Protein AF-A0A527ZDE9-F1 (afdb_monomer)

Secondary structure (DSSP, 8-state):
--HHHHHHHHHHHT--HHHHHHHHHTTS--TT--HHHHHT--TT--HHHHHHHHHHHHHHH-HHHHHTTT--HHHHHHHHHHHHHHHHTT-

Sequence (91 aa):
REGQFLHRIAEIFRIEEAHYQSILARHVDLGAADPYVVLGIERGKTFEEVRKRYRKLVSDNHPDRLIARGLPQEFIKIATSRIAAINAAYE

pLDDT: mean 71.03, std 16.03, range [43.22, 93.31]

Foldseek 3Di:
DVVVVVVVVCVVVVQPPVNVVVVVVLQPDCPPPALCVLLVHDPPDDLVVSVVSLVVLCVVLPLVVCVVVVHDPVSSVSSVSSNVSSVVSND

Nearest PDB structures (foldseek):
  6rzy-assembly2_B  TM=8.576E-01  e=8.908E-02  Plasmodium falciparum 3D7
  6iws-assembly1_A  TM=8.279E-01  e=8.908E-02  Homo sapiens
  7x89-assembly1_A  TM=5.805E-01  e=7.957E-02  Homo sapiens
  2ctq-assembly1_A  TM=6.006E-01  e=5.738E-01  Homo sapiens

Mean predicted aligned error: 10.31 Å

Solvent-accessible surface area (backbone atoms only — not comparable to full-atom values): 5431 Å² total; per-residue (Å²): 124,66,66,67,53,55,52,52,51,30,61,78,67,70,42,53,68,73,57,49,50,55,53,47,72,70,65,79,74,64,95,83,55,55,37,42,65,70,67,69,49,67,85,88,63,50,69,67,58,52,53,52,46,51,55,50,52,48,65,75,41,31,50,70,62,41,52,76,69,71,53,56,70,69,58,40,50,53,27,50,56,48,45,53,52,50,50,68,44,69,111

Structure (mmCIF, N/CA/C/O backbone):
data_AF-A0A527ZDE9-F1
#
_entry.id   AF-A0A527ZDE9-F1
#
loop_
_atom_site.group_PDB
_atom_site.id
_atom_site.type_symbol
_atom_site.label_atom_id
_atom_site.label_alt_id
_atom_site.label_comp_i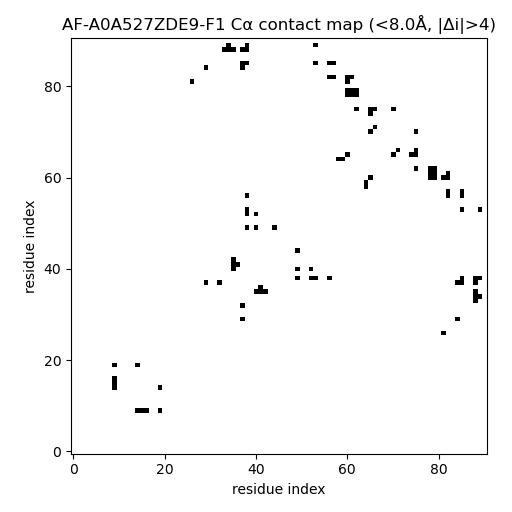d
_atom_site.label_asym_id
_atom_site.label_entity_id
_atom_site.label_seq_id
_atom_site.pdbx_PDB_ins_code
_atom_site.Cartn_x
_atom_site.Cartn_y
_atom_site.Cartn_z
_atom_site.occupancy
_atom_site.B_iso_or_equiv
_atom_site.auth_seq_id
_atom_site.auth_comp_id
_atom_site.auth_asym_id
_atom_site.auth_atom_id
_atom_site.pdbx_PDB_model_num
ATOM 1 N N . ARG A 1 1 ? 2.391 -8.049 -29.186 1.00 53.62 1 ARG A N 1
ATOM 2 C CA . ARG A 1 1 ? 3.721 -7.770 -28.586 1.00 53.62 1 ARG A CA 1
ATOM 3 C C . ARG A 1 1 ? 3.613 -7.378 -27.108 1.00 53.62 1 ARG A C 1
ATOM 5 O O . ARG A 1 1 ? 4.476 -7.805 -26.363 1.00 53.62 1 ARG A O 1
ATOM 12 N N . GLU A 1 2 ? 2.539 -6.724 -26.653 1.00 43.59 2 GLU A N 1
ATOM 13 C CA . GLU A 1 2 ? 2.263 -6.534 -25.208 1.00 43.59 2 GLU A CA 1
ATOM 14 C C . GLU A 1 2 ? 1.738 -7.784 -24.479 1.00 43.59 2 GLU A C 1
ATOM 16 O O . GLU A 1 2 ? 2.139 -8.046 -23.351 1.00 43.59 2 GLU A O 1
ATOM 21 N N . GLY A 1 3 ? 0.908 -8.617 -25.120 1.00 44.91 3 GLY A N 1
ATOM 22 C CA . GLY A 1 3 ? 0.292 -9.773 -24.440 1.00 44.91 3 GLY A CA 1
ATOM 23 C C . GLY A 1 3 ? 1.276 -10.834 -23.921 1.00 44.91 3 GLY A C 1
ATOM 24 O O . GLY A 1 3 ? 1.081 -11.381 -22.844 1.00 44.91 3 GLY A O 1
ATOM 25 N N . GLN A 1 4 ? 2.384 -11.083 -24.629 1.00 50.75 4 GLN A N 1
ATOM 26 C CA . GLN A 1 4 ? 3.412 -12.040 -24.179 1.00 50.75 4 GLN A CA 1
ATOM 27 C C . GLN A 1 4 ? 4.216 -11.531 -22.972 1.00 50.75 4 GLN A C 1
ATOM 29 O O . GLN A 1 4 ? 4.794 -12.320 -22.230 1.00 50.75 4 GLN A O 1
ATOM 34 N N . PHE A 1 5 ? 4.256 -10.215 -22.769 1.00 53.22 5 PHE A N 1
ATOM 35 C CA . PHE A 1 5 ? 4.977 -9.583 -21.671 1.00 53.22 5 PHE A CA 1
ATOM 36 C C . PHE A 1 5 ? 4.185 -9.651 -20.366 1.00 53.22 5 PHE A C 1
ATOM 38 O O . PHE A 1 5 ? 4.736 -10.023 -19.332 1.00 53.22 5 PHE A O 1
ATOM 45 N N . LEU A 1 6 ? 2.880 -9.384 -20.440 1.00 53.84 6 LEU A N 1
ATOM 46 C CA . LEU A 1 6 ? 1.962 -9.528 -19.311 1.00 53.84 6 LEU A CA 1
ATOM 47 C 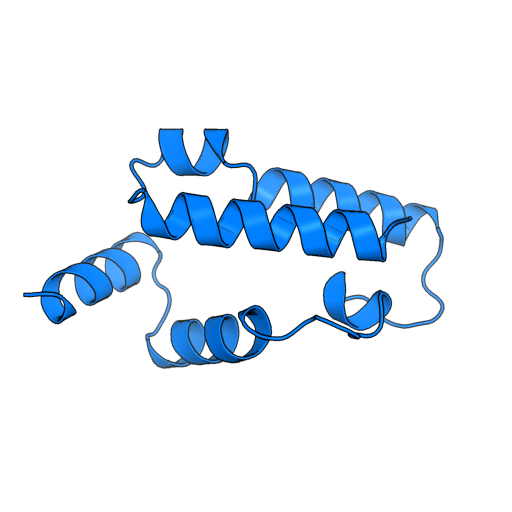C . LEU A 1 6 ? 1.842 -10.994 -18.868 1.00 53.84 6 LEU A C 1
ATOM 49 O O . LEU A 1 6 ? 1.895 -11.270 -17.674 1.00 53.84 6 LEU A O 1
ATOM 53 N N . HIS A 1 7 ? 1.838 -11.940 -19.816 1.00 47.56 7 HIS A N 1
ATOM 54 C CA . HIS A 1 7 ? 1.829 -13.374 -19.510 1.00 47.56 7 HIS A CA 1
ATOM 55 C C . HIS A 1 7 ? 3.084 -13.824 -18.741 1.00 47.56 7 HIS A C 1
ATOM 57 O O . HIS A 1 7 ? 2.992 -14.541 -17.748 1.00 47.56 7 HIS A O 1
ATOM 63 N N . ARG A 1 8 ? 4.262 -13.313 -19.124 1.00 53.41 8 ARG A N 1
ATOM 64 C CA . ARG A 1 8 ? 5.525 -13.601 -18.428 1.00 53.41 8 ARG A CA 1
ATOM 65 C C . ARG A 1 8 ? 5.559 -13.010 -17.015 1.00 53.41 8 ARG A C 1
ATOM 67 O O . ARG A 1 8 ? 6.140 -13.603 -16.113 1.00 53.41 8 ARG A O 1
ATOM 74 N N . ILE A 1 9 ? 4.929 -11.853 -16.810 1.00 55.03 9 ILE A N 1
ATOM 75 C CA . ILE A 1 9 ? 4.790 -11.217 -15.490 1.00 55.03 9 ILE A CA 1
ATOM 76 C C . ILE A 1 9 ? 3.830 -12.037 -14.609 1.00 55.03 9 ILE A C 1
ATOM 78 O O . ILE A 1 9 ? 4.145 -12.298 -13.449 1.00 55.03 9 ILE A O 1
ATOM 82 N N . ALA A 1 10 ? 2.704 -12.502 -15.155 1.00 52.06 10 ALA A N 1
ATOM 83 C CA . ALA A 1 10 ? 1.758 -13.367 -14.449 1.00 52.06 10 ALA A CA 1
ATOM 84 C C . ALA A 1 10 ? 2.407 -14.695 -14.007 1.00 52.06 10 ALA A C 1
ATOM 86 O O . ALA A 1 10 ? 2.227 -15.114 -12.861 1.00 52.06 10 ALA A O 1
ATOM 87 N N . GLU A 1 11 ? 3.243 -15.300 -14.860 1.00 51.19 11 GLU A N 1
ATOM 88 C CA . GLU A 1 11 ? 4.023 -16.501 -14.529 1.00 51.19 11 GLU A CA 1
ATOM 89 C C . GLU A 1 11 ? 5.076 -16.250 -13.438 1.00 51.19 11 GLU A C 1
ATOM 91 O O . GLU A 1 11 ? 5.150 -17.010 -12.471 1.00 51.19 11 GLU A O 1
ATOM 96 N N . ILE A 1 12 ? 5.865 -15.171 -13.547 1.00 55.25 12 ILE A N 1
ATOM 97 C CA . ILE A 1 12 ? 6.927 -14.840 -12.575 1.00 55.25 12 ILE A CA 1
ATOM 98 C C . ILE A 1 12 ? 6.348 -14.606 -11.174 1.00 55.25 12 ILE A C 1
ATOM 100 O O . ILE A 1 12 ? 6.962 -14.990 -10.177 1.00 55.25 12 ILE A O 1
ATOM 104 N N . PHE A 1 13 ? 5.162 -14.003 -11.084 1.00 52.09 13 PHE A N 1
ATOM 105 C CA . PHE A 1 13 ? 4.522 -13.693 -9.807 1.00 52.09 13 PHE A CA 1
ATOM 106 C C . PHE A 1 13 ? 3.483 -14.736 -9.357 1.00 52.09 13 PHE A C 1
ATOM 108 O O . PHE A 1 13 ? 2.955 -14.604 -8.253 1.00 52.09 13 PHE A O 1
ATOM 115 N N . ARG A 1 14 ? 3.209 -15.778 -10.161 1.00 50.59 14 ARG A N 1
ATOM 116 C CA . ARG A 1 14 ? 2.092 -16.733 -9.980 1.00 50.59 14 ARG A CA 1
ATOM 117 C C . ARG A 1 14 ? 0.762 -16.046 -9.648 1.00 50.59 14 ARG A C 1
ATOM 119 O O . ARG A 1 14 ? 0.010 -16.506 -8.789 1.00 50.59 14 ARG A O 1
ATOM 126 N N . ILE A 1 15 ? 0.497 -14.915 -10.290 1.00 55.03 15 ILE A N 1
ATOM 127 C CA . ILE A 1 15 ? -0.756 -14.181 -10.117 1.00 55.03 15 ILE A CA 1
ATOM 128 C C . ILE A 1 15 ? -1.636 -14.569 -11.293 1.00 55.03 15 ILE A C 1
ATOM 130 O O . ILE A 1 15 ? -1.278 -14.299 -12.436 1.00 55.03 15 ILE A O 1
ATOM 134 N N . GLU A 1 16 ? -2.772 -15.212 -11.027 1.00 49.72 16 GLU A N 1
ATOM 135 C CA . GLU A 1 16 ? -3.747 -15.459 -12.087 1.00 49.72 16 GLU A CA 1
ATOM 136 C C . GLU A 1 16 ? -4.198 -14.134 -12.710 1.00 49.72 16 GLU A C 1
ATOM 138 O O . GLU A 1 16 ? -4.448 -13.160 -12.000 1.00 49.72 16 GLU A O 1
ATOM 143 N N . GLU A 1 17 ? -4.343 -14.107 -14.035 1.00 45.47 17 GLU A N 1
ATOM 144 C CA . GLU A 1 17 ? -4.735 -12.925 -14.815 1.00 45.47 17 GLU A CA 1
ATOM 145 C C . GLU A 1 17 ? -6.003 -12.258 -14.246 1.00 45.47 17 GLU A C 1
ATOM 147 O O . GLU A 1 17 ? -6.067 -11.041 -14.099 1.00 45.47 17 GLU A O 1
ATOM 152 N N . ALA A 1 18 ? -6.982 -13.050 -13.800 1.00 44.75 18 ALA A N 1
ATOM 153 C CA . ALA A 1 18 ? -8.198 -12.553 -13.152 1.00 44.75 18 ALA A CA 1
ATOM 154 C C . ALA A 1 18 ? -7.927 -11.845 -11.805 1.00 44.75 18 ALA A C 1
ATOM 156 O O . ALA A 1 18 ? -8.594 -10.869 -11.453 1.00 44.75 18 ALA A O 1
ATOM 157 N N . HIS A 1 19 ? -6.915 -12.295 -11.062 1.00 52.38 19 HIS A N 1
ATOM 158 C CA . HIS A 1 19 ? -6.458 -11.678 -9.818 1.00 52.38 19 HIS A CA 1
ATOM 159 C C . HIS A 1 19 ? -5.641 -10.403 -10.100 1.00 52.38 19 HIS A C 1
ATOM 161 O O . HIS A 1 19 ? -5.800 -9.404 -9.401 1.00 52.38 19 HIS A O 1
ATOM 167 N N . TYR A 1 20 ? -4.832 -10.390 -11.164 1.00 53.12 20 TYR A N 1
ATOM 168 C CA . TYR A 1 20 ? -4.105 -9.207 -11.637 1.00 53.12 20 TYR A CA 1
ATOM 169 C C . TYR A 1 20 ? -5.060 -8.087 -12.086 1.00 53.12 20 TYR A C 1
ATOM 171 O O . TYR A 1 20 ? -4.913 -6.946 -11.646 1.00 53.12 20 TYR A O 1
ATOM 179 N N . GLN A 1 21 ? -6.096 -8.421 -12.863 1.00 43.22 21 GLN A N 1
ATOM 180 C CA . GLN A 1 21 ? -7.123 -7.473 -13.319 1.00 43.22 21 GLN A CA 1
ATOM 181 C C . GLN A 1 21 ? -7.983 -6.937 -12.158 1.00 43.22 21 GLN A C 1
ATOM 183 O O . GLN A 1 21 ? -8.281 -5.747 -12.107 1.00 43.22 21 GLN A O 1
ATOM 188 N N . SER A 1 22 ? -8.310 -7.772 -11.163 1.00 52.16 22 SER A N 1
ATOM 189 C CA . SER A 1 22 ? -8.976 -7.355 -9.913 1.00 52.16 22 SER A CA 1
ATOM 190 C C . SER A 1 22 ? -8.118 -6.395 -9.069 1.00 52.16 22 SER A C 1
ATOM 192 O O . SER A 1 22 ? -8.623 -5.413 -8.515 1.00 52.16 22 SER A O 1
ATOM 194 N N . ILE A 1 23 ? -6.802 -6.633 -9.001 1.00 54.25 23 ILE A N 1
ATOM 195 C CA . ILE A 1 23 ? -5.850 -5.742 -8.321 1.00 54.25 23 ILE A CA 1
ATOM 196 C C . ILE A 1 23 ? -5.715 -4.409 -9.067 1.00 54.25 23 ILE A C 1
ATOM 198 O O . ILE A 1 23 ? -5.710 -3.362 -8.415 1.00 54.25 23 ILE A O 1
ATOM 202 N N . LEU A 1 24 ? -5.634 -4.436 -10.401 1.00 52.56 24 LEU A N 1
ATOM 203 C CA . LEU A 1 24 ? -5.537 -3.249 -11.257 1.00 52.56 24 LEU A CA 1
ATOM 204 C C . LEU A 1 24 ? -6.801 -2.385 -11.214 1.00 52.56 24 LEU A C 1
ATOM 206 O O . LEU A 1 24 ? -6.698 -1.170 -11.061 1.00 52.56 24 LEU A O 1
ATOM 210 N N . ALA A 1 25 ? -7.986 -2.997 -11.262 1.00 46.25 25 ALA A N 1
ATOM 211 C CA . ALA A 1 25 ? -9.267 -2.292 -11.174 1.00 46.25 25 ALA A CA 1
ATOM 212 C C . ALA A 1 25 ? -9.448 -1.553 -9.833 1.00 46.25 25 ALA A C 1
ATOM 214 O O . ALA A 1 25 ? -10.109 -0.522 -9.776 1.00 46.25 25 ALA A O 1
ATOM 215 N N . ARG A 1 26 ? -8.805 -2.031 -8.757 1.00 53.09 26 ARG A N 1
ATOM 216 C CA . ARG A 1 26 ? -8.706 -1.332 -7.461 1.00 53.09 26 ARG A CA 1
ATOM 217 C C . ARG A 1 26 ? -7.589 -0.279 -7.387 1.00 53.09 26 ARG A C 1
ATOM 219 O O . ARG A 1 26 ? -7.501 0.429 -6.386 1.00 53.09 26 ARG A O 1
ATOM 226 N N . HIS A 1 27 ? -6.688 -0.217 -8.368 1.00 50.56 27 HIS A N 1
ATOM 227 C CA . HIS A 1 27 ? -5.448 0.569 -8.309 1.00 50.56 27 HIS A CA 1
ATOM 228 C C . HIS A 1 27 ? -5.457 1.866 -9.124 1.00 50.56 27 HIS A C 1
ATOM 230 O O . HIS A 1 27 ? -4.563 2.680 -8.911 1.00 50.56 27 HIS A O 1
ATOM 236 N N . VAL A 1 28 ? -6.417 2.065 -10.032 1.00 48.53 28 VAL A N 1
ATOM 237 C CA . VAL A 1 28 ? -6.370 3.169 -11.011 1.00 48.53 28 VAL A CA 1
ATOM 238 C C . VAL A 1 28 ? -7.237 4.379 -10.636 1.00 48.53 28 VAL A C 1
ATOM 240 O O . VAL A 1 28 ? -7.035 5.445 -11.203 1.00 48.53 28 VAL A O 1
ATOM 243 N N . ASP A 1 29 ? -8.105 4.296 -9.624 1.00 50.81 29 ASP A N 1
ATOM 244 C CA . ASP A 1 29 ? -8.888 5.464 -9.196 1.00 50.81 29 ASP A CA 1
ATOM 245 C C . ASP A 1 29 ? -9.074 5.507 -7.671 1.00 50.81 29 ASP A C 1
ATOM 247 O O . ASP A 1 29 ? -9.966 4.882 -7.102 1.00 50.81 29 ASP A O 1
ATOM 251 N N . LEU A 1 30 ? -8.160 6.194 -6.980 1.00 54.34 30 LEU A N 1
ATOM 252 C CA . LEU A 1 30 ? -8.234 6.439 -5.532 1.00 54.34 30 LEU A CA 1
ATOM 253 C C . LE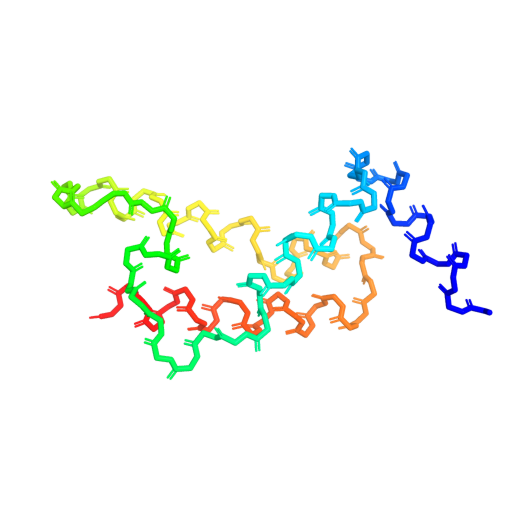U A 1 30 ? -8.232 7.943 -5.208 1.00 54.34 30 LEU A C 1
ATOM 255 O O . LEU A 1 30 ? -7.888 8.329 -4.095 1.00 54.34 30 LEU A O 1
ATOM 259 N N . GLY A 1 31 ? -8.634 8.796 -6.160 1.00 46.28 31 GLY A N 1
ATOM 260 C CA . GLY A 1 31 ? -8.608 10.262 -6.033 1.00 46.28 31 GLY A CA 1
ATOM 261 C C . GLY A 1 31 ? -9.532 10.861 -4.960 1.00 46.28 31 GLY A C 1
ATOM 262 O O . GLY A 1 31 ? -9.496 12.066 -4.736 1.00 46.28 31 GLY A O 1
ATOM 263 N N . ALA A 1 32 ? -10.333 10.036 -4.280 1.00 53.69 32 ALA A N 1
ATOM 264 C CA . ALA A 1 32 ? -11.129 10.388 -3.099 1.00 53.69 32 ALA A CA 1
ATOM 265 C C . ALA A 1 32 ? -11.446 9.146 -2.236 1.00 53.69 32 ALA A C 1
ATOM 267 O O . ALA A 1 32 ? -12.518 9.043 -1.637 1.00 53.69 32 ALA A O 1
ATOM 268 N N . ALA A 1 33 ? -10.570 8.136 -2.246 1.00 62.84 33 ALA A N 1
ATOM 269 C CA . ALA A 1 33 ? -10.872 6.859 -1.611 1.00 62.84 33 ALA A CA 1
ATOM 270 C C . ALA A 1 33 ? -10.675 6.905 -0.093 1.00 62.84 33 ALA A C 1
ATOM 272 O O . ALA A 1 33 ? -9.685 7.428 0.410 1.00 62.84 33 ALA A O 1
ATOM 273 N N . ASP A 1 34 ? -11.623 6.300 0.621 1.00 75.62 34 ASP A N 1
ATOM 274 C CA . ASP A 1 34 ? -11.583 6.083 2.065 1.00 75.62 34 ASP A CA 1
ATOM 275 C C . ASP A 1 34 ? -10.192 5.578 2.520 1.00 75.62 34 ASP A C 1
ATOM 277 O O . ASP A 1 34 ? -9.758 4.517 2.054 1.00 75.62 34 ASP A O 1
ATOM 281 N N . PRO A 1 35 ? -9.495 6.284 3.433 1.00 81.44 35 PRO A N 1
ATOM 282 C CA . PRO A 1 35 ? -8.167 5.903 3.915 1.00 81.44 35 PRO A CA 1
ATOM 283 C C . PRO A 1 35 ? -8.067 4.449 4.387 1.00 81.44 35 PRO A C 1
ATOM 285 O O . PRO A 1 35 ? -7.084 3.754 4.112 1.00 81.44 35 PRO A O 1
ATOM 288 N N . TYR A 1 36 ? -9.121 3.939 5.031 1.00 81.88 36 TYR A N 1
ATOM 289 C CA . TYR A 1 36 ? -9.181 2.552 5.493 1.00 81.88 36 TYR A CA 1
ATOM 290 C C . TYR A 1 36 ? -9.212 1.566 4.317 1.00 81.88 36 TYR A C 1
ATOM 292 O O . TYR A 1 36 ? -8.562 0.520 4.358 1.00 81.88 36 TYR A O 1
ATOM 300 N N . VAL A 1 37 ? -9.880 1.929 3.220 1.00 81.25 37 VAL A N 1
ATOM 301 C CA . VAL A 1 37 ? -9.910 1.146 1.976 1.00 81.25 37 VAL A CA 1
ATOM 302 C C . VAL A 1 37 ? -8.558 1.198 1.263 1.00 81.25 37 VAL A C 1
ATOM 304 O O . VAL A 1 37 ? -8.070 0.159 0.812 1.00 81.25 37 VAL A O 1
ATOM 307 N N . VAL A 1 38 ? -7.905 2.364 1.209 1.00 81.81 38 VAL A N 1
ATOM 308 C CA . VAL A 1 38 ? -6.575 2.523 0.590 1.00 81.81 38 VAL A CA 1
ATOM 309 C C . VAL A 1 38 ? -5.516 1.689 1.318 1.00 81.81 38 VAL A C 1
ATOM 311 O O . VAL A 1 38 ? -4.710 1.001 0.677 1.00 81.81 38 VAL A O 1
ATOM 314 N N . LEU A 1 39 ? -5.551 1.703 2.653 1.00 84.25 39 LEU A N 1
ATOM 315 C CA . LEU A 1 39 ? -4.669 0.912 3.514 1.00 84.25 39 LEU A CA 1
ATOM 316 C C . LEU A 1 39 ? -5.104 -0.566 3.617 1.00 84.25 39 LEU A C 1
ATOM 318 O O . LEU A 1 39 ? -4.337 -1.419 4.082 1.00 84.25 39 LEU A O 1
ATOM 322 N N . GLY A 1 40 ? -6.307 -0.899 3.140 1.00 83.44 40 GLY A N 1
ATOM 323 C CA . GLY A 1 40 ? -6.874 -2.246 3.170 1.00 83.44 40 GLY A CA 1
ATOM 324 C C . GLY A 1 40 ? -7.024 -2.777 4.594 1.00 83.44 40 GLY A C 1
ATOM 325 O O . GLY A 1 40 ? -6.568 -3.884 4.883 1.00 83.44 40 GLY A O 1
ATOM 326 N N . ILE A 1 41 ? -7.577 -1.955 5.483 1.00 84.69 41 ILE A N 1
ATOM 327 C CA . ILE A 1 41 ? -7.845 -2.265 6.889 1.00 84.69 41 ILE A CA 1
ATOM 328 C C . ILE A 1 41 ? -9.292 -1.932 7.234 1.00 84.69 41 ILE A C 1
ATOM 330 O O . ILE A 1 41 ? -9.914 -1.070 6.621 1.00 84.69 41 ILE A O 1
ATOM 334 N N . GLU A 1 42 ? -9.824 -2.613 8.240 1.00 84.81 42 GLU A N 1
ATOM 335 C CA . GLU A 1 42 ? -11.147 -2.303 8.769 1.00 84.81 42 GLU A CA 1
ATOM 336 C C . GLU A 1 42 ? -11.134 -0.993 9.564 1.00 84.81 42 GLU A C 1
ATOM 338 O O . GLU A 1 42 ? -10.131 -0.605 10.176 1.00 84.81 42 GLU A O 1
ATOM 343 N N . ARG A 1 43 ? -12.285 -0.320 9.582 1.00 82.94 43 ARG A N 1
ATOM 344 C CA . ARG A 1 43 ? -12.515 0.839 10.446 1.00 82.94 43 ARG A CA 1
ATOM 345 C C . ARG A 1 43 ? -12.491 0.399 11.914 1.00 82.94 43 ARG A C 1
ATOM 347 O O . ARG A 1 43 ? -12.939 -0.692 12.245 1.00 82.94 43 ARG A O 1
ATOM 354 N N . GLY A 1 44 ? -11.962 1.251 12.792 1.00 85.19 44 GLY A N 1
ATOM 355 C CA . GLY A 1 44 ? -11.821 0.949 14.225 1.00 85.19 44 GLY A CA 1
ATOM 356 C C . GLY A 1 44 ? -10.518 0.242 14.614 1.00 85.19 44 GLY A C 1
ATOM 357 O O . GLY A 1 44 ? -10.316 -0.054 15.789 1.00 85.19 44 GLY A O 1
ATOM 358 N N . LYS A 1 45 ? -9.610 0.001 13.659 1.00 89.00 45 LYS A N 1
ATOM 359 C CA . LYS A 1 45 ? -8.253 -0.478 13.947 1.00 89.00 4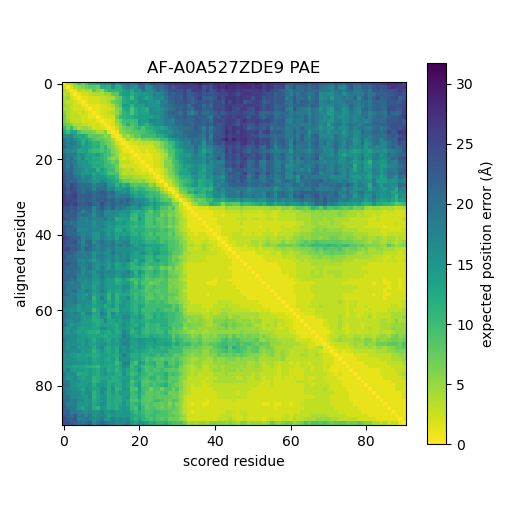5 LYS A CA 1
ATOM 360 C C . LYS A 1 45 ? -7.440 0.542 14.740 1.00 89.00 45 LYS A C 1
ATOM 362 O O . LYS A 1 45 ? -7.562 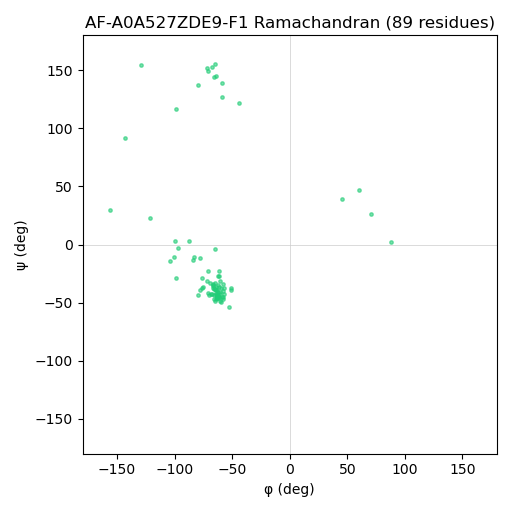1.750 14.535 1.00 89.00 45 LYS A O 1
ATOM 367 N N . THR A 1 46 ? -6.588 0.042 15.631 1.00 91.81 46 THR A N 1
ATOM 368 C CA . THR A 1 46 ? -5.720 0.888 16.458 1.00 91.81 46 THR A CA 1
ATOM 369 C C . THR A 1 46 ? -4.667 1.595 15.608 1.00 91.81 46 THR A C 1
ATOM 371 O O . THR A 1 46 ? -4.233 1.079 14.574 1.00 91.81 46 THR A O 1
ATOM 374 N N . PHE A 1 47 ? -4.194 2.759 16.061 1.00 89.12 47 PHE A N 1
ATOM 375 C CA . PHE A 1 47 ? -3.151 3.505 15.351 1.00 89.12 47 PHE A CA 1
ATOM 376 C C . PHE A 1 47 ? -1.865 2.681 15.151 1.00 89.12 47 PHE A C 1
ATOM 378 O O . PHE A 1 47 ? -1.218 2.781 14.109 1.00 89.12 47 PHE A O 1
ATOM 385 N N . GLU A 1 48 ? -1.513 1.804 16.098 1.00 93.31 48 GLU A N 1
ATOM 386 C CA . GLU A 1 48 ? -0.380 0.884 15.937 1.00 93.31 48 GLU A CA 1
ATOM 387 C C . GLU A 1 48 ? -0.582 -0.120 14.796 1.00 93.31 48 GLU A C 1
ATOM 389 O O . GLU A 1 48 ? 0.337 -0.340 13.998 1.00 93.31 48 GLU A O 1
ATOM 394 N N . GLU A 1 49 ? -1.776 -0.710 14.673 1.00 89.50 49 GLU A N 1
ATOM 395 C CA . GLU A 1 49 ? -2.113 -1.607 13.563 1.00 89.50 49 GLU A CA 1
ATOM 396 C C . GLU A 1 49 ? -2.081 -0.864 12.222 1.00 89.50 49 GLU A C 1
ATOM 398 O O . GLU A 1 49 ? -1.504 -1.373 11.254 1.00 89.50 49 GLU A O 1
ATOM 403 N N . VAL A 1 50 ? -2.620 0.362 12.177 1.00 90.44 50 VAL A N 1
ATOM 404 C CA . VAL A 1 50 ? -2.578 1.233 10.991 1.00 90.44 50 VAL A CA 1
ATOM 405 C C . VAL A 1 50 ? -1.130 1.529 10.593 1.00 90.44 50 VAL A C 1
ATOM 407 O O . VAL A 1 50 ? -0.738 1.285 9.451 1.00 90.44 50 VAL A O 1
ATOM 410 N N . ARG A 1 51 ? -0.282 1.943 11.541 1.00 92.88 51 ARG A N 1
ATOM 411 C CA . ARG A 1 51 ? 1.142 2.232 11.299 1.00 92.88 51 ARG A CA 1
ATOM 412 C C . ARG A 1 51 ? 1.920 0.998 10.845 1.00 92.88 51 ARG A C 1
ATOM 414 O O . ARG A 1 51 ? 2.799 1.089 9.982 1.00 92.88 51 ARG A O 1
ATOM 421 N N . LYS A 1 52 ? 1.631 -0.176 11.413 1.00 93.19 52 LYS A N 1
ATOM 422 C CA . LYS A 1 52 ? 2.230 -1.449 10.981 1.00 93.19 52 LYS A CA 1
ATOM 423 C C . LYS A 1 52 ? 1.831 -1.773 9.543 1.00 93.19 52 LYS A C 1
ATOM 425 O O . LYS A 1 52 ? 2.694 -2.153 8.748 1.00 93.19 52 LYS A O 1
ATOM 430 N N . ARG A 1 53 ? 0.553 -1.594 9.197 1.00 90.69 53 ARG A N 1
ATOM 431 C CA . ARG A 1 53 ? 0.046 -1.822 7.841 1.00 90.69 53 ARG A CA 1
ATOM 432 C C . ARG A 1 53 ? 0.668 -0.862 6.835 1.00 90.69 53 ARG A C 1
ATOM 434 O O . ARG A 1 53 ? 1.147 -1.328 5.804 1.00 90.69 53 ARG A O 1
ATOM 441 N N . TYR A 1 54 ? 0.708 0.427 7.158 1.00 91.44 54 TYR A N 1
ATOM 442 C CA . TYR A 1 54 ? 1.332 1.469 6.346 1.00 91.44 54 TYR A CA 1
ATOM 443 C C . TYR A 1 54 ? 2.784 1.115 5.997 1.00 91.44 54 TYR A C 1
ATOM 445 O O . TYR A 1 54 ? 3.127 1.000 4.822 1.00 91.44 54 TYR A O 1
ATOM 453 N N . ARG A 1 55 ? 3.622 0.807 7.001 1.00 92.12 55 ARG A N 1
ATOM 454 C CA . ARG A 1 55 ? 5.030 0.429 6.768 1.00 92.12 55 ARG A CA 1
ATOM 455 C C . ARG A 1 55 ? 5.171 -0.788 5.859 1.00 92.12 55 ARG A C 1
ATOM 457 O O . ARG A 1 55 ? 6.055 -0.822 5.005 1.00 92.12 55 ARG A O 1
ATOM 464 N N . LY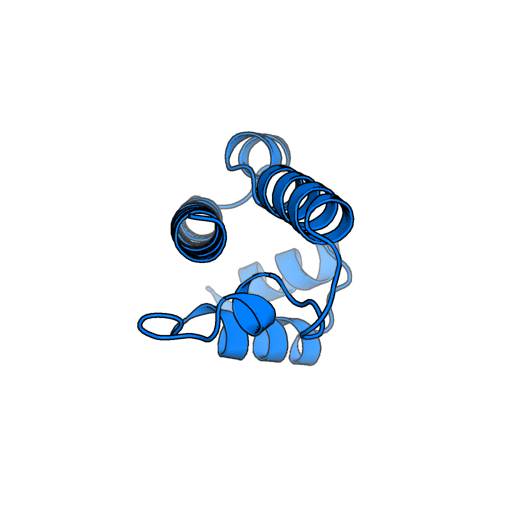S A 1 56 ? 4.294 -1.781 6.031 1.00 88.00 56 LYS A N 1
ATOM 465 C CA . LYS A 1 56 ? 4.267 -2.961 5.164 1.00 88.00 56 LYS A CA 1
ATOM 466 C C . LYS A 1 56 ? 3.920 -2.584 3.722 1.00 88.00 56 LYS A C 1
ATOM 468 O O . LYS A 1 56 ? 4.606 -3.029 2.811 1.00 88.00 56 LYS A O 1
ATOM 473 N N . LEU A 1 57 ? 2.899 -1.752 3.520 1.00 84.31 57 LEU A N 1
ATOM 474 C CA . LEU A 1 57 ? 2.489 -1.296 2.192 1.00 84.31 57 LEU A CA 1
ATOM 475 C C . LEU A 1 57 ? 3.596 -0.508 1.486 1.00 84.31 57 LEU A C 1
ATOM 477 O O . LEU A 1 57 ? 3.886 -0.802 0.330 1.00 84.31 57 LEU A O 1
ATOM 481 N N . VAL A 1 58 ? 4.261 0.422 2.173 1.00 86.19 58 VAL A N 1
ATOM 482 C CA . VAL A 1 58 ? 5.389 1.177 1.601 1.00 86.19 58 VAL A CA 1
ATOM 483 C C . VAL A 1 58 ? 6.546 0.244 1.226 1.00 86.19 58 VAL A C 1
ATOM 485 O O . VAL A 1 58 ? 7.081 0.341 0.127 1.00 86.19 58 VAL A O 1
ATOM 488 N N . SER A 1 59 ? 6.900 -0.712 2.091 1.00 84.31 59 SER A N 1
ATOM 489 C CA . SER A 1 59 ? 7.982 -1.672 1.818 1.00 84.31 59 SER A CA 1
ATOM 490 C C . SER A 1 59 ? 7.670 -2.641 0.670 1.00 84.31 59 SER A 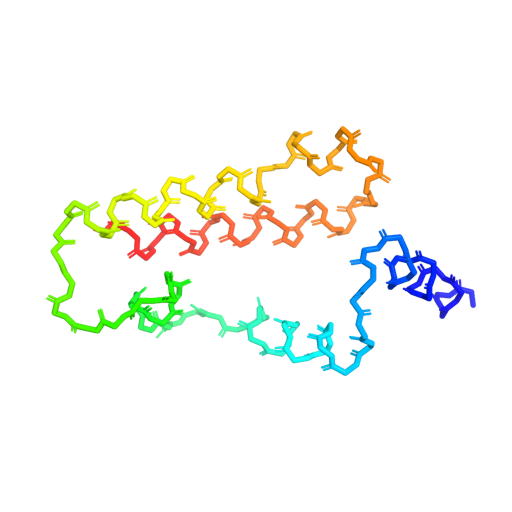C 1
ATOM 492 O O . SER A 1 59 ? 8.569 -3.036 -0.078 1.00 84.31 59 SER A O 1
ATOM 494 N N . ASP A 1 60 ? 6.408 -3.046 0.524 1.00 79.69 60 ASP A N 1
ATOM 495 C CA . ASP A 1 60 ? 5.977 -3.964 -0.532 1.00 79.69 60 ASP A CA 1
ATOM 496 C C . ASP A 1 60 ? 5.877 -3.257 -1.898 1.00 79.69 60 ASP A C 1
ATOM 498 O O . ASP A 1 60 ? 6.122 -3.895 -2.921 1.00 79.69 60 ASP A O 1
ATOM 502 N N . ASN A 1 61 ? 5.597 -1.947 -1.913 1.00 78.38 61 ASN A N 1
ATOM 503 C CA . ASN A 1 61 ? 5.499 -1.134 -3.132 1.00 78.38 61 ASN A CA 1
ATOM 504 C C . ASN A 1 61 ? 6.765 -0.309 -3.437 1.00 78.38 61 ASN A C 1
ATOM 506 O O . ASN A 1 61 ? 6.766 0.451 -4.400 1.00 78.38 61 ASN A O 1
ATOM 510 N N . HIS A 1 62 ? 7.837 -0.428 -2.643 1.00 82.12 62 HIS A N 1
ATOM 511 C CA . HIS A 1 62 ? 9.016 0.431 -2.786 1.00 82.12 62 HIS A CA 1
ATOM 512 C C . HIS A 1 62 ? 9.651 0.309 -4.185 1.00 82.12 62 HIS A C 1
ATOM 514 O O . HIS A 1 62 ? 10.006 -0.809 -4.576 1.00 82.12 62 HIS A O 1
ATOM 520 N N . PRO A 1 63 ? 9.871 1.421 -4.917 1.00 76.50 63 PRO A N 1
ATOM 521 C CA . PRO A 1 63 ? 10.400 1.389 -6.279 1.00 76.50 63 PRO A CA 1
ATOM 522 C C . PRO A 1 63 ? 11.744 0.661 -6.346 1.00 76.50 63 PRO A C 1
ATOM 524 O O . PRO A 1 63 ? 11.898 -0.212 -7.189 1.00 76.50 63 PRO A O 1
ATOM 527 N N . ASP A 1 64 ? 12.659 0.883 -5.398 1.00 82.69 64 ASP A N 1
ATOM 528 C CA . ASP A 1 64 ? 13.948 0.170 -5.356 1.00 82.69 64 ASP A CA 1
ATOM 529 C C . ASP A 1 64 ? 13.792 -1.352 -5.294 1.00 82.69 64 ASP A C 1
ATOM 531 O O . ASP A 1 64 ? 14.538 -2.087 -5.937 1.00 82.69 64 ASP A O 1
ATOM 535 N N . ARG A 1 65 ? 12.791 -1.851 -4.557 1.00 77.31 65 ARG A N 1
ATOM 536 C CA . ARG A 1 65 ? 12.541 -3.292 -4.436 1.00 77.31 65 ARG A CA 1
ATOM 537 C C . ARG A 1 65 ? 11.983 -3.871 -5.732 1.00 77.31 65 ARG A C 1
ATOM 539 O O . ARG A 1 65 ? 12.229 -5.035 -6.042 1.00 77.31 65 ARG A O 1
ATOM 546 N N . LEU A 1 66 ? 11.236 -3.068 -6.481 1.00 72.69 66 LEU A N 1
ATOM 547 C CA . LEU A 1 66 ? 10.691 -3.436 -7.782 1.00 72.69 66 LEU A CA 1
ATOM 548 C C . LEU A 1 66 ? 11.765 -3.361 -8.877 1.00 72.69 66 LEU A C 1
ATOM 550 O O . LEU A 1 66 ? 11.862 -4.277 -9.692 1.00 72.69 66 LEU A O 1
ATOM 554 N N . ILE A 1 67 ? 12.638 -2.353 -8.829 1.00 75.00 67 ILE A N 1
ATOM 555 C CA . ILE A 1 67 ? 13.814 -2.218 -9.699 1.00 75.00 67 ILE A CA 1
ATOM 556 C C . ILE A 1 67 ? 14.766 -3.398 -9.484 1.00 75.00 67 ILE A C 1
ATOM 558 O O . ILE A 1 67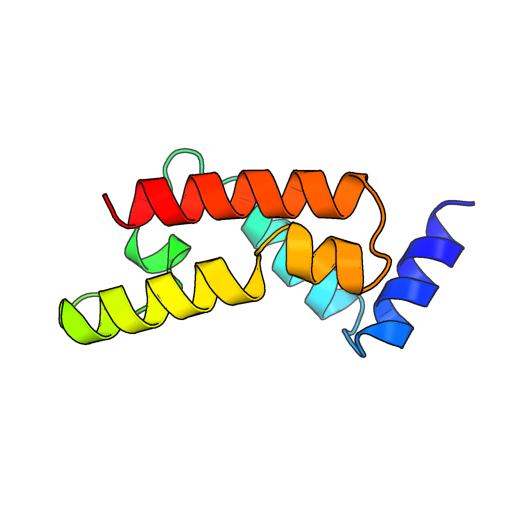 ? 15.175 -4.037 -10.450 1.00 75.00 67 ILE A O 1
ATOM 562 N N . ALA A 1 68 ? 15.047 -3.761 -8.229 1.00 75.12 68 ALA A N 1
ATOM 563 C CA . ALA A 1 68 ? 15.879 -4.918 -7.894 1.00 75.12 68 ALA A CA 1
ATOM 564 C C . ALA A 1 68 ? 15.300 -6.253 -8.403 1.00 75.12 68 ALA A C 1
ATOM 566 O O . ALA A 1 68 ? 16.040 -7.213 -8.598 1.00 75.12 68 ALA A O 1
ATOM 567 N N . ARG A 1 69 ? 13.982 -6.322 -8.643 1.00 71.88 69 ARG A N 1
ATOM 568 C CA . ARG A 1 69 ? 13.296 -7.477 -9.248 1.00 71.88 69 ARG A CA 1
ATOM 569 C C . ARG A 1 69 ? 13.269 -7.436 -10.781 1.00 71.88 69 ARG A C 1
ATOM 571 O O . ARG A 1 69 ? 12.674 -8.320 -11.389 1.00 71.88 69 ARG A O 1
ATOM 578 N N . GLY A 1 70 ? 13.894 -6.434 -11.401 1.00 71.2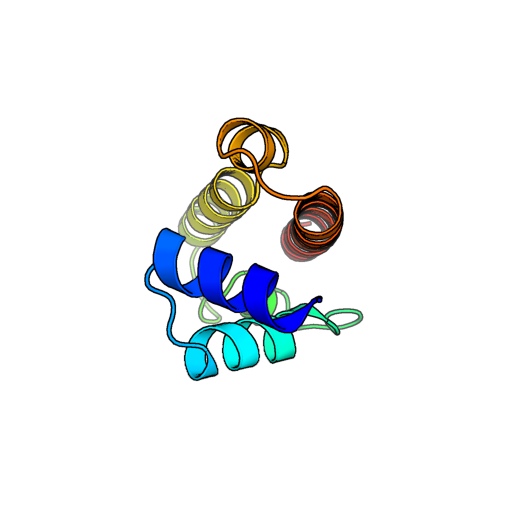5 70 GLY A N 1
ATOM 579 C CA . GLY A 1 70 ? 13.934 -6.269 -12.853 1.00 71.25 70 GLY A CA 1
ATOM 580 C C . GLY A 1 70 ? 12.589 -5.869 -13.455 1.00 71.25 70 GLY A C 1
ATOM 581 O O . GLY A 1 70 ? 12.320 -6.196 -14.611 1.00 71.25 70 GLY A O 1
ATOM 582 N N . LEU A 1 71 ? 11.720 -5.211 -12.677 1.00 73.12 71 LEU A N 1
ATOM 583 C CA . LEU A 1 71 ? 10.405 -4.823 -13.170 1.00 73.12 71 LEU A CA 1
ATOM 584 C C . LEU A 1 71 ? 10.484 -3.680 -14.197 1.00 73.12 71 LEU A C 1
ATOM 586 O O . LEU A 1 71 ? 11.359 -2.816 -14.110 1.00 73.12 71 LEU A O 1
ATOM 590 N N . PRO A 1 72 ? 9.545 -3.641 -15.156 1.00 74.62 72 PRO A N 1
ATOM 591 C CA . PRO A 1 72 ? 9.510 -2.617 -16.193 1.00 74.62 72 PRO A CA 1
ATOM 592 C C . PRO A 1 72 ? 9.246 -1.225 -15.624 1.00 74.62 72 PRO A C 1
ATOM 594 O O . PRO A 1 72 ? 8.567 -1.073 -14.609 1.00 74.62 72 PRO A O 1
ATOM 597 N N . GLN A 1 73 ? 9.680 -0.192 -16.343 1.00 71.50 73 GLN A N 1
ATOM 598 C CA . GLN A 1 73 ? 9.533 1.194 -15.895 1.00 71.50 73 GLN A CA 1
ATOM 599 C C . GLN A 1 73 ? 8.071 1.622 -15.687 1.00 71.50 73 GLN A C 1
ATOM 601 O O . GLN A 1 73 ? 7.785 2.389 -14.771 1.00 71.50 73 GLN A O 1
ATOM 606 N N . GLU A 1 74 ? 7.132 1.069 -16.455 1.00 72.62 74 GLU A N 1
ATOM 607 C CA . GLU A 1 74 ? 5.696 1.308 -16.253 1.00 72.62 74 GLU A CA 1
ATOM 608 C C . GLU A 1 74 ? 5.196 0.766 -14.904 1.00 72.62 74 GLU A C 1
ATOM 610 O O . GLU A 1 74 ? 4.414 1.424 -14.222 1.00 72.62 74 GLU A O 1
ATOM 615 N N . PHE A 1 75 ? 5.715 -0.378 -14.444 1.00 70.38 75 PHE A N 1
ATOM 616 C CA . PHE A 1 75 ? 5.388 -0.906 -13.115 1.00 70.38 75 PHE A CA 1
ATOM 617 C C . PHE A 1 75 ? 5.976 -0.044 -11.998 1.00 70.38 75 PHE A C 1
ATOM 619 O O . PHE A 1 75 ? 5.348 0.110 -10.952 1.00 70.38 75 PHE A O 1
ATOM 626 N N . ILE A 1 76 ? 7.147 0.557 -12.226 1.00 76.38 76 ILE A N 1
ATOM 627 C CA . ILE A 1 76 ? 7.728 1.517 -11.282 1.00 76.38 76 ILE A CA 1
ATOM 628 C C . ILE A 1 76 ? 6.826 2.745 -11.151 1.00 76.38 76 ILE A C 1
ATOM 630 O O . ILE A 1 76 ? 6.525 3.144 -10.032 1.00 76.38 76 ILE A O 1
ATOM 634 N N . LYS A 1 77 ? 6.320 3.290 -12.265 1.00 77.25 77 LYS A N 1
ATOM 635 C CA . LYS A 1 77 ? 5.374 4.419 -12.240 1.00 77.25 77 LYS A CA 1
ATOM 636 C C . LYS A 1 77 ? 4.109 4.087 -11.447 1.00 77.25 77 LYS A C 1
ATOM 638 O O . LYS A 1 77 ? 3.721 4.864 -10.580 1.00 77.25 77 LYS A O 1
ATOM 643 N N . ILE A 1 78 ? 3.515 2.916 -11.688 1.00 76.38 78 ILE A N 1
ATOM 644 C CA . ILE A 1 78 ? 2.325 2.451 -10.956 1.00 76.38 78 ILE A CA 1
ATOM 645 C C . ILE A 1 78 ? 2.614 2.358 -9.453 1.00 76.38 78 ILE A C 1
ATOM 647 O O . ILE A 1 78 ? 1.824 2.823 -8.632 1.00 76.38 78 ILE A O 1
ATOM 651 N N . ALA A 1 79 ? 3.761 1.795 -9.079 1.00 76.06 79 ALA A N 1
ATOM 652 C CA . ALA A 1 79 ? 4.155 1.669 -7.684 1.00 76.06 79 ALA A CA 1
ATOM 653 C C . ALA A 1 79 ? 4.411 3.025 -7.011 1.00 76.06 79 ALA A C 1
ATOM 655 O O . ALA A 1 79 ? 4.001 3.231 -5.868 1.00 76.06 79 ALA A O 1
ATOM 656 N N . THR A 1 80 ? 5.017 3.975 -7.726 1.00 80.75 80 THR A N 1
ATOM 657 C CA . THR A 1 80 ? 5.191 5.356 -7.262 1.00 80.75 80 THR A CA 1
ATOM 658 C C . THR A 1 80 ? 3.844 6.027 -7.005 1.00 80.75 80 THR A C 1
ATOM 660 O O . THR A 1 80 ? 3.636 6.569 -5.919 1.00 80.75 80 THR A O 1
ATOM 663 N N . SER A 1 81 ? 2.899 5.937 -7.947 1.00 82.38 81 SER A N 1
ATOM 664 C CA . SER A 1 81 ? 1.535 6.447 -7.757 1.00 82.38 81 SER A CA 1
ATOM 665 C C . SER A 1 81 ? 0.840 5.780 -6.568 1.00 82.38 81 SER A C 1
ATOM 667 O O . SER A 1 81 ? 0.143 6.444 -5.800 1.00 82.38 81 SER A O 1
ATOM 669 N N . ARG A 1 82 ? 1.072 4.479 -6.353 1.00 79.88 82 ARG A N 1
ATOM 670 C CA . ARG A 1 82 ? 0.496 3.754 -5.218 1.00 79.88 82 ARG A CA 1
ATOM 671 C C . ARG A 1 82 ? 1.067 4.213 -3.881 1.00 79.88 82 ARG A C 1
ATOM 673 O O . ARG A 1 82 ? 0.298 4.380 -2.938 1.00 79.88 82 ARG A O 1
ATOM 680 N N . ILE A 1 83 ? 2.377 4.433 -3.786 1.00 84.94 83 ILE A N 1
ATOM 681 C CA . ILE A 1 83 ? 3.005 4.989 -2.578 1.00 84.94 83 ILE A CA 1
ATOM 682 C C . ILE A 1 83 ? 2.438 6.372 -2.268 1.00 84.94 83 ILE A C 1
ATOM 684 O O . ILE A 1 83 ? 2.117 6.631 -1.114 1.00 84.94 83 ILE A O 1
ATOM 688 N N . ALA A 1 84 ? 2.253 7.225 -3.279 1.00 86.38 84 ALA A N 1
ATOM 689 C CA . ALA A 1 84 ? 1.648 8.539 -3.079 1.00 86.38 84 ALA A CA 1
ATOM 690 C C . ALA A 1 84 ? 0.239 8.431 -2.467 1.00 86.38 84 ALA A C 1
ATOM 692 O O . ALA A 1 84 ? -0.048 9.102 -1.480 1.00 86.38 84 ALA A O 1
ATOM 693 N N . ALA A 1 85 ? -0.601 7.521 -2.975 1.00 83.88 85 ALA A N 1
ATOM 694 C CA . ALA A 1 85 ? -1.926 7.265 -2.407 1.00 83.88 85 ALA A CA 1
ATOM 695 C C . ALA A 1 85 ? -1.868 6.685 -0.979 1.00 83.88 85 ALA A C 1
ATOM 697 O O . ALA A 1 85 ? -2.673 7.053 -0.131 1.00 83.88 85 ALA A O 1
ATOM 698 N N . ILE A 1 86 ? -0.912 5.791 -0.692 1.00 84.50 86 ILE A N 1
ATOM 699 C CA . ILE A 1 86 ? -0.710 5.223 0.653 1.00 84.50 86 ILE A CA 1
ATOM 700 C C . ILE A 1 86 ? -0.292 6.306 1.655 1.00 84.50 86 ILE A C 1
ATOM 702 O O . ILE A 1 86 ? -0.778 6.291 2.783 1.00 84.50 86 ILE A O 1
ATOM 706 N N . ASN A 1 87 ? 0.590 7.224 1.254 1.00 86.94 87 ASN A N 1
ATOM 707 C CA . ASN A 1 87 ? 1.025 8.337 2.096 1.00 86.94 87 ASN A CA 1
ATOM 708 C C . ASN A 1 87 ? -0.146 9.280 2.381 1.00 86.94 87 ASN A C 1
ATOM 710 O O . ASN A 1 87 ? -0.433 9.534 3.544 1.00 86.94 87 ASN A O 1
ATOM 714 N N . ALA A 1 88 ? -0.888 9.675 1.342 1.00 87.06 88 ALA A N 1
ATOM 715 C CA . ALA A 1 88 ? -2.064 10.534 1.479 1.00 87.06 88 ALA A CA 1
ATOM 716 C C . ALA A 1 88 ? -3.179 9.916 2.344 1.00 87.06 88 ALA A C 1
ATOM 718 O O . ALA A 1 88 ? -3.962 10.641 2.941 1.00 87.06 88 ALA A O 1
ATOM 719 N N . ALA A 1 89 ? -3.271 8.584 2.410 1.00 85.00 89 ALA A N 1
ATOM 720 C CA . ALA A 1 89 ? -4.215 7.881 3.279 1.00 85.00 89 ALA A CA 1
ATOM 721 C C . ALA A 1 89 ? -3.719 7.700 4.727 1.00 85.00 89 ALA A C 1
ATOM 723 O O . ALA A 1 89 ? -4.487 7.267 5.583 1.00 85.00 89 ALA A O 1
ATOM 724 N N . TYR A 1 90 ? -2.433 7.924 4.996 1.00 86.31 90 TYR A N 1
ATOM 725 C CA . TYR A 1 90 ? -1.860 7.810 6.337 1.00 86.31 90 TYR A CA 1
ATOM 726 C C . TYR A 1 90 ? -1.715 9.168 7.038 1.00 86.31 90 TYR A C 1
ATOM 728 O O . TYR A 1 90 ? -1.750 9.201 8.269 1.00 86.31 90 TYR A O 1
ATOM 736 N N . GLU A 1 91 ? -1.525 10.244 6.268 1.00 84.62 91 GLU A N 1
ATOM 737 C CA . GLU A 1 91 ? -1.582 11.637 6.742 1.00 84.62 91 GLU A CA 1
ATOM 738 C C . GLU A 1 91 ? -2.985 12.029 7.233 1.00 84.62 91 GLU A C 1
ATOM 740 O O . GLU A 1 91 ? -3.044 12.736 8.265 1.00 84.62 91 GLU A O 1
#

Radius of gyration: 14.35 Å; Cα contacts (8 Å, |Δi|>4): 55; chains: 1; bounding box: 28×28×45 Å